Protein AF-A0A7C7UHW0-F1 (afdb_monomer_lite)

Radius of gyration: 36.03 Å; chains: 1; bounding box: 69×29×114 Å

pLDDT: mean 85.49, std 19.52, range [37.53, 98.81]

Foldseek 3Di:
DDDPDDPQDWDFDADPVRHGPDTDHGDDDPVRVVVVVVVVVVVVVVVVVVVVVVVVLVCLVVQDVDLVSLVVVLVVVLVVLVVVLVVLVVVLVVLVVVLVVLVVVQVVCVVVVHHDDPVSVVSNVVSVVSNVVSVVVNVVSVVVNVVSVVVSVVSSVSNCVVVVPDDDPPDDD

Secondary structure (DSSP, 8-state):
--------S-EEEE-TTS-EEEEEPPPPPHHHHHHHHHHHHHHHHHHHHHHHHHHHHHHHHHH-SSHHHHHHHHHHHHHHHHHHHHHHHHHHHHHHHHHHHHHHHHHHHHHTTPPPPHHHHHHHHHHHHHHHHHHHHHHHHHHHHHHHHHHHHHHHHHHHHHTT-PPPP----

Sequence (173 aa):
MVPPEYSQQRIEIINERGIVIEVIEAAKTKEQLAEEAWQKERQKELERRKKEQQRRDMILLNTFTNERDINLARKQRIEAIVGLIEITNSNTRALRANLDTVQKQAADYERAGETPPAEVLDEIATIKRQIADNEEFVAKKEKDIDAIEKRFAADLKRFRELKGIKAPPANSK

Structure (mmCIF, N/CA/C/O backbone):
data_AF-A0A7C7UHW0-F1
#
_entry.id   AF-A0A7C7UHW0-F1
#
loop_
_atom_site.group_PDB
_atom_site.id
_atom_site.type_symbol
_atom_site.label_atom_id
_atom_site.label_alt_id
_atom_site.label_comp_id
_atom_site.label_asym_id
_atom_site.label_entity_id
_atom_site.label_seq_id
_atom_site.pdbx_PDB_ins_code
_atom_site.Cartn_x
_atom_site.Cartn_y
_atom_site.Cartn_z
_atom_site.occupancy
_atom_site.B_iso_or_equiv
_atom_site.auth_seq_id
_atom_site.auth_comp_id
_atom_site.auth_asym_id
_atom_site.auth_atom_id
_atom_site.pdbx_PDB_model_num
ATOM 1 N N . MET A 1 1 ? 12.695 -16.366 75.853 1.00 44.53 1 MET A N 1
ATOM 2 C CA . MET A 1 1 ? 13.064 -16.380 74.423 1.00 44.53 1 MET A CA 1
ATOM 3 C C . MET A 1 1 ? 12.302 -17.533 73.794 1.00 44.53 1 MET A C 1
ATOM 5 O O . MET A 1 1 ? 12.601 -18.675 74.110 1.00 44.53 1 MET A O 1
ATOM 9 N N . VAL A 1 2 ? 11.230 -17.227 73.062 1.00 38.94 2 VAL A N 1
ATOM 10 C CA . VAL A 1 2 ? 10.314 -18.213 72.461 1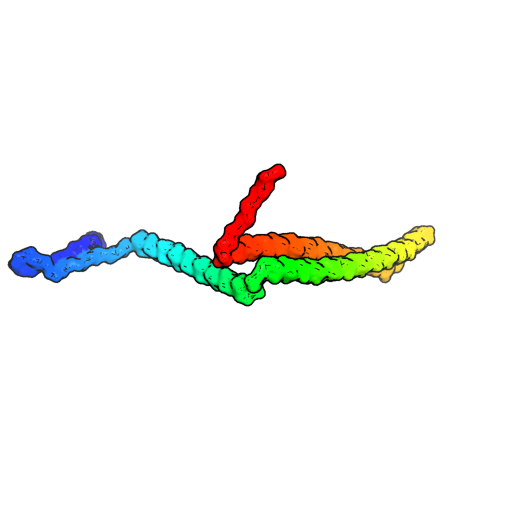.00 38.94 2 VAL A CA 1
ATOM 11 C C . VAL A 1 2 ? 10.484 -18.125 70.931 1.00 38.94 2 VAL A C 1
ATOM 13 O O . VAL A 1 2 ? 10.605 -16.998 70.445 1.00 38.94 2 VAL A O 1
ATOM 16 N N . PRO A 1 3 ? 10.595 -19.245 70.187 1.00 39.31 3 PRO A N 1
ATOM 17 C CA . PRO A 1 3 ? 11.027 -19.248 68.781 1.00 39.31 3 PRO A CA 1
ATOM 18 C C . PRO A 1 3 ? 10.059 -18.537 67.808 1.00 39.31 3 PRO A C 1
ATOM 20 O O . PRO A 1 3 ? 8.849 -18.608 68.015 1.00 39.31 3 PRO A O 1
ATOM 23 N N . PRO A 1 4 ? 10.560 -17.887 66.736 1.00 46.69 4 PRO A N 1
ATOM 24 C CA . PRO A 1 4 ? 9.773 -17.033 65.845 1.00 46.69 4 PRO A CA 1
ATOM 25 C C . PRO A 1 4 ? 9.276 -17.777 64.595 1.00 46.69 4 PRO A C 1
ATOM 27 O O . PRO A 1 4 ? 9.566 -17.378 63.471 1.00 46.69 4 PRO A O 1
ATOM 30 N N . GLU A 1 5 ? 8.503 -18.843 64.771 1.00 45.59 5 GLU A N 1
ATOM 31 C CA . GLU A 1 5 ? 7.714 -19.421 63.678 1.00 45.59 5 GLU A CA 1
ATOM 32 C C . GLU A 1 5 ? 6.273 -19.602 64.166 1.00 45.59 5 GLU A C 1
ATOM 34 O O . GLU A 1 5 ? 6.067 -19.959 65.320 1.00 45.59 5 GLU A O 1
ATOM 39 N N . TYR A 1 6 ? 5.290 -19.330 63.299 1.00 45.62 6 TYR A N 1
ATOM 40 C CA . TYR A 1 6 ? 3.827 -19.415 63.518 1.00 45.62 6 TYR A CA 1
ATOM 41 C C . TYR A 1 6 ? 3.048 -18.152 63.949 1.00 45.62 6 TYR A C 1
ATOM 43 O O . TYR A 1 6 ? 1.986 -18.261 64.555 1.00 45.62 6 TYR A O 1
ATOM 51 N N . SER A 1 7 ? 3.446 -16.945 63.527 1.00 42.34 7 SER A N 1
ATOM 52 C CA . SER A 1 7 ? 2.597 -15.737 63.671 1.00 42.34 7 SER A CA 1
ATOM 53 C C . SER A 1 7 ? 1.620 -15.515 62.493 1.00 42.34 7 SER A C 1
ATOM 55 O O . SER A 1 7 ? 1.558 -14.424 61.926 1.00 42.34 7 SER A O 1
ATOM 57 N N . GLN A 1 8 ? 0.853 -16.539 62.104 1.00 49.00 8 GLN A N 1
ATOM 58 C CA . GLN A 1 8 ? -0.265 -16.416 61.142 1.00 49.00 8 GLN A CA 1
ATOM 59 C C . GLN A 1 8 ? -1.565 -17.044 61.668 1.00 49.00 8 GLN A C 1
ATOM 61 O O . GLN A 1 8 ? -2.375 -17.564 60.906 1.00 49.00 8 GLN A O 1
ATOM 66 N N . GLN A 1 9 ? -1.778 -17.026 62.982 1.00 46.81 9 GLN A N 1
ATOM 67 C CA . GLN A 1 9 ? -3.032 -17.493 63.568 1.00 46.81 9 GLN A CA 1
ATOM 68 C C . GLN A 1 9 ? -3.896 -16.289 63.940 1.00 46.81 9 GLN A C 1
ATOM 70 O O . GLN A 1 9 ? -3.403 -15.316 64.507 1.00 46.81 9 GLN A O 1
ATOM 75 N N . ARG A 1 10 ? -5.177 -16.362 63.562 1.00 46.22 10 ARG A N 1
ATOM 76 C CA . ARG A 1 10 ? -6.264 -15.461 63.968 1.00 46.22 10 ARG A CA 1
ATOM 77 C C . ARG A 1 10 ? -6.091 -15.091 65.446 1.00 46.22 10 ARG A C 1
ATOM 79 O O . ARG A 1 10 ? -6.136 -15.978 66.293 1.00 46.22 10 ARG A O 1
ATOM 86 N N . ILE A 1 11 ? -5.884 -13.811 65.754 1.00 51.03 11 ILE A N 1
ATOM 87 C CA . ILE A 1 11 ? -5.838 -13.343 67.145 1.00 51.03 11 ILE A CA 1
ATOM 88 C C . ILE A 1 11 ? -7.260 -12.933 67.521 1.00 51.03 11 ILE A C 1
ATOM 90 O O . ILE A 1 11 ? -7.808 -11.983 66.960 1.00 51.03 11 ILE A O 1
ATOM 94 N N . GLU A 1 12 ? -7.862 -13.681 68.441 1.00 51.38 12 GLU A N 1
ATOM 95 C CA . GLU A 1 12 ? -9.129 -13.331 69.082 1.00 51.38 12 GLU A CA 1
ATOM 96 C C . GLU A 1 12 ? -8.814 -12.684 70.428 1.00 51.38 12 GLU A C 1
ATOM 98 O O . GLU A 1 12 ? -8.294 -13.337 71.333 1.00 51.38 12 GLU A O 1
ATOM 103 N N . ILE A 1 13 ? -9.100 -11.390 70.564 1.00 54.50 13 ILE A N 1
ATOM 104 C CA . ILE A 1 13 ? -8.959 -10.686 71.841 1.00 54.50 13 ILE A CA 1
ATOM 105 C C . ILE A 1 13 ? -10.238 -10.940 72.640 1.00 54.50 13 ILE A C 1
ATOM 107 O O . ILE A 1 13 ? -11.323 -10.565 72.199 1.00 54.50 13 ILE A O 1
ATOM 111 N N . ILE A 1 14 ? -10.123 -11.592 73.799 1.00 52.25 14 ILE A N 1
ATOM 112 C CA . ILE A 1 14 ? -11.252 -11.984 74.656 1.00 52.25 14 ILE A CA 1
ATOM 113 C C . ILE A 1 14 ? -11.218 -11.153 75.949 1.00 52.25 14 ILE A C 1
ATOM 115 O O . ILE A 1 14 ? -10.160 -11.028 76.564 1.00 52.25 14 ILE A O 1
ATOM 119 N N . ASN A 1 15 ? -12.349 -10.573 76.376 1.00 53.38 15 ASN A N 1
ATOM 120 C CA . ASN A 1 15 ? -12.432 -9.864 77.665 1.00 53.38 15 ASN A CA 1
ATOM 121 C C . ASN A 1 15 ? -12.489 -10.831 78.865 1.00 53.38 15 ASN A C 1
ATOM 123 O O . ASN A 1 15 ? -12.702 -12.030 78.706 1.00 53.38 15 ASN A O 1
ATOM 127 N N . GLU A 1 16 ? -12.398 -10.301 80.088 1.00 58.12 16 GLU A N 1
ATOM 128 C CA . GLU A 1 16 ? -12.450 -11.072 81.349 1.00 58.12 16 GLU A CA 1
ATOM 129 C C . GLU A 1 16 ? -13.715 -11.942 81.530 1.00 58.12 16 GLU A C 1
ATOM 131 O O . GLU A 1 16 ? -13.769 -12.779 82.426 1.00 58.12 16 G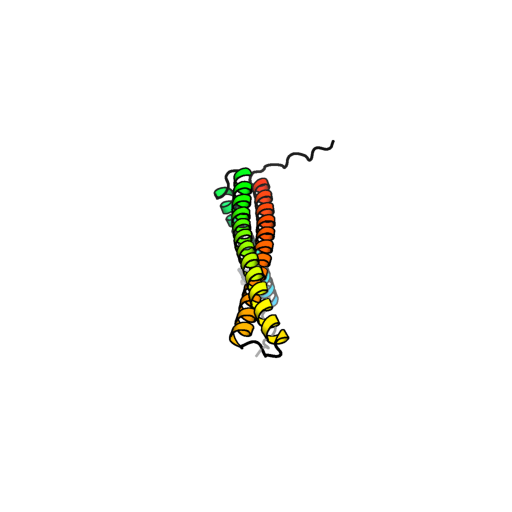LU A O 1
ATOM 136 N N . ARG A 1 17 ? -14.742 -11.766 80.685 1.00 56.00 17 ARG A N 1
ATOM 137 C CA . ARG A 1 17 ? -16.000 -12.531 80.688 1.00 56.00 17 ARG A CA 1
ATOM 138 C C . ARG A 1 17 ? -16.099 -13.551 79.549 1.00 56.00 17 ARG A C 1
ATOM 140 O O . ARG A 1 17 ? -17.169 -14.118 79.348 1.00 56.00 17 ARG A O 1
ATOM 147 N N . GLY A 1 18 ? -15.027 -13.780 78.792 1.00 53.53 18 GLY A N 1
ATOM 148 C CA . GLY A 1 18 ? -15.026 -14.752 77.697 1.00 53.53 18 GLY A CA 1
ATOM 149 C C . GLY A 1 18 ? -15.645 -14.242 76.389 1.00 53.53 18 GLY A C 1
ATOM 150 O O . GLY A 1 18 ? -15.920 -15.046 75.503 1.00 53.53 18 GLY A O 1
ATOM 151 N N . ILE A 1 19 ? -15.883 -12.931 76.245 1.00 53.19 19 ILE A N 1
ATOM 152 C CA . ILE A 1 19 ? -16.485 -12.342 75.036 1.00 53.19 19 ILE A CA 1
ATOM 153 C C . ILE A 1 19 ? -15.378 -11.862 74.090 1.00 53.19 19 ILE A C 1
ATOM 155 O O . ILE A 1 19 ? -14.538 -11.055 74.493 1.00 53.19 19 ILE A O 1
ATOM 159 N N . VAL A 1 20 ? -15.398 -12.333 72.838 1.00 59.47 20 VAL A N 1
ATOM 160 C CA . VAL A 1 20 ? -14.497 -11.882 71.761 1.00 59.47 20 VAL A CA 1
ATOM 161 C C . VAL A 1 20 ? -14.824 -10.430 71.412 1.00 59.47 20 VAL A C 1
ATOM 163 O O . VAL A 1 20 ? -15.939 -10.129 70.988 1.00 59.47 20 VAL A O 1
ATOM 166 N N . ILE A 1 21 ? -13.865 -9.532 71.616 1.00 48.78 21 ILE A N 1
ATOM 167 C CA . ILE A 1 21 ? -14.022 -8.085 71.419 1.00 48.78 21 ILE A CA 1
ATOM 168 C C . ILE A 1 21 ? -13.466 -7.644 70.059 1.00 48.78 21 ILE A C 1
ATOM 170 O O . ILE A 1 21 ? -13.955 -6.677 69.484 1.00 48.78 21 ILE A O 1
ATOM 174 N N . GLU A 1 22 ? -12.464 -8.355 69.534 1.00 45.06 22 GLU A N 1
ATOM 175 C CA . GLU A 1 22 ? -11.799 -8.012 68.277 1.00 45.06 22 GLU A CA 1
ATOM 176 C C . GLU A 1 22 ? -11.202 -9.266 67.622 1.00 45.06 22 GLU A C 1
ATOM 178 O O . GLU A 1 22 ? -10.577 -10.096 68.288 1.00 45.06 22 GLU A O 1
ATOM 183 N N . VAL A 1 23 ? -11.423 -9.414 66.313 1.00 51.16 23 VAL A N 1
ATOM 184 C CA . VAL A 1 23 ? -10.869 -10.493 65.486 1.00 51.16 23 VAL A CA 1
ATOM 185 C C . VAL A 1 23 ? -9.945 -9.849 64.463 1.00 51.16 23 VAL A C 1
ATOM 187 O O . VAL A 1 23 ? -10.416 -9.163 63.558 1.00 51.16 23 VAL A O 1
ATOM 190 N N . ILE A 1 24 ? -8.641 -10.082 64.590 1.00 50.28 24 ILE A N 1
ATOM 191 C CA . ILE A 1 24 ? -7.659 -9.619 63.604 1.00 50.28 24 ILE A CA 1
ATOM 192 C C . ILE A 1 24 ? -7.449 -10.758 62.599 1.00 50.28 24 ILE A C 1
ATOM 194 O O . ILE A 1 24 ? -6.877 -11.800 62.934 1.00 50.28 24 ILE A O 1
ATOM 198 N N . GLU A 1 25 ? -7.970 -10.592 61.379 1.00 53.25 25 GLU A N 1
ATOM 199 C CA . GLU A 1 25 ? -7.777 -11.554 60.287 1.00 53.25 25 GLU A CA 1
ATOM 200 C C . GLU A 1 25 ? -6.290 -11.660 59.907 1.00 53.25 25 GLU A C 1
ATOM 202 O O . GLU A 1 25 ? -5.553 -10.671 59.912 1.00 53.25 25 GLU A O 1
ATOM 207 N N . ALA A 1 26 ? -5.831 -12.872 59.583 1.00 59.41 26 ALA A N 1
ATOM 208 C CA . ALA A 1 26 ? -4.446 -13.109 59.186 1.00 59.41 26 ALA A CA 1
ATOM 209 C C . ALA A 1 26 ? -4.101 -12.340 57.895 1.00 59.41 26 ALA A C 1
ATOM 211 O O . ALA A 1 26 ? -4.881 -12.315 56.943 1.00 59.41 26 ALA A O 1
ATOM 212 N N . ALA A 1 27 ? -2.907 -11.739 57.842 1.00 58.03 27 ALA A N 1
ATOM 213 C CA . ALA A 1 27 ? -2.414 -11.080 56.636 1.00 58.03 27 ALA A CA 1
ATOM 214 C C . ALA A 1 27 ? -2.357 -12.074 55.458 1.00 58.03 27 ALA A C 1
ATOM 216 O O . ALA A 1 27 ? -1.828 -13.179 55.608 1.00 58.03 27 ALA A O 1
ATOM 217 N N . LYS A 1 28 ? -2.883 -11.669 54.290 1.00 58.69 28 LYS A N 1
ATOM 218 C CA . LYS A 1 28 ? -2.902 -12.477 53.055 1.00 58.69 28 LYS A CA 1
ATOM 219 C C . LYS A 1 28 ? -1.517 -13.062 52.749 1.00 58.69 28 LYS A C 1
ATOM 221 O O . LYS A 1 28 ? -0.508 -12.361 52.865 1.00 58.69 28 LYS A O 1
ATOM 226 N N . THR A 1 29 ? -1.461 -14.328 52.329 1.00 69.06 29 THR A N 1
ATOM 227 C CA . THR A 1 29 ? -0.190 -14.967 51.948 1.00 69.06 29 THR A CA 1
ATOM 228 C C . THR A 1 29 ? 0.368 -14.359 50.657 1.00 69.06 29 THR A C 1
ATOM 230 O O . THR A 1 29 ? -0.361 -13.749 49.869 1.00 69.06 29 THR A O 1
ATOM 233 N N . LYS A 1 30 ? 1.676 -14.522 50.409 1.00 69.69 30 LYS A N 1
ATOM 234 C CA . LYS A 1 30 ? 2.310 -14.026 49.175 1.00 69.69 30 LYS A CA 1
ATOM 235 C C . LYS A 1 30 ? 1.662 -14.628 47.921 1.00 69.69 30 LYS A C 1
ATOM 237 O O . LYS A 1 30 ? 1.492 -13.901 46.945 1.00 69.69 30 LYS A O 1
ATOM 242 N N . GLU A 1 31 ? 1.247 -15.898 47.954 1.00 70.31 31 GLU A N 1
ATOM 243 C CA . GLU A 1 31 ? 0.508 -16.515 46.845 1.00 70.31 31 GLU A CA 1
ATOM 244 C C . GLU A 1 31 ? -0.886 -15.898 46.651 1.00 70.31 31 GLU A C 1
ATOM 246 O O . GLU A 1 31 ? -1.281 -15.634 45.518 1.00 70.31 31 GLU A O 1
ATOM 251 N N . GLN A 1 32 ? -1.618 -15.604 47.731 1.00 72.75 32 GLN A N 1
ATOM 252 C CA . GLN A 1 32 ? -2.946 -14.978 47.647 1.00 72.75 32 GLN A CA 1
ATOM 253 C C . GLN A 1 32 ? -2.881 -13.550 47.085 1.00 72.75 32 GLN A C 1
ATOM 255 O O . GLN A 1 32 ? -3.733 -13.159 46.289 1.00 72.75 32 GLN A O 1
ATOM 260 N N . LEU A 1 33 ? -1.849 -12.783 47.452 1.00 74.06 33 LEU A N 1
ATOM 261 C CA . LEU A 1 33 ? -1.597 -11.453 46.887 1.00 74.06 33 LEU A CA 1
ATOM 262 C C . LEU A 1 33 ? -1.206 -11.518 45.402 1.00 74.06 33 LEU A C 1
ATOM 264 O O . LEU A 1 33 ? -1.610 -10.651 44.626 1.00 74.06 33 LEU A O 1
ATOM 268 N N . ALA A 1 34 ? -0.442 -12.538 44.994 1.00 77.56 34 ALA A N 1
ATOM 269 C CA . ALA A 1 34 ? -0.056 -12.742 43.599 1.00 77.56 34 ALA A CA 1
ATOM 270 C C . ALA A 1 34 ? -1.253 -13.133 42.713 1.00 77.56 34 ALA A C 1
ATOM 272 O O . ALA A 1 34 ? -1.404 -12.590 41.617 1.00 77.56 34 ALA A O 1
ATOM 273 N N . GLU A 1 35 ? -2.134 -14.012 43.199 1.00 78.81 35 GLU A N 1
ATOM 274 C CA . GLU A 1 35 ? -3.362 -14.402 42.495 1.00 78.81 35 GLU A CA 1
ATOM 275 C C . GLU A 1 35 ? -4.321 -13.209 42.343 1.00 78.81 35 GLU A C 1
ATOM 277 O O . GLU A 1 35 ? -4.806 -12.928 41.249 1.00 78.81 35 GLU A O 1
ATOM 282 N N . GLU A 1 36 ? -4.535 -12.426 43.404 1.00 80.94 36 GLU A N 1
ATOM 283 C CA . GLU A 1 36 ? -5.373 -11.223 43.345 1.00 80.94 36 GLU A CA 1
ATOM 284 C C . GLU A 1 36 ? -4.816 -10.172 42.370 1.00 80.94 36 GLU A C 1
ATOM 286 O O . GLU A 1 36 ? -5.574 -9.563 41.609 1.00 80.94 36 GLU A O 1
ATOM 291 N N . ALA A 1 37 ? -3.491 -9.989 42.332 1.00 84.44 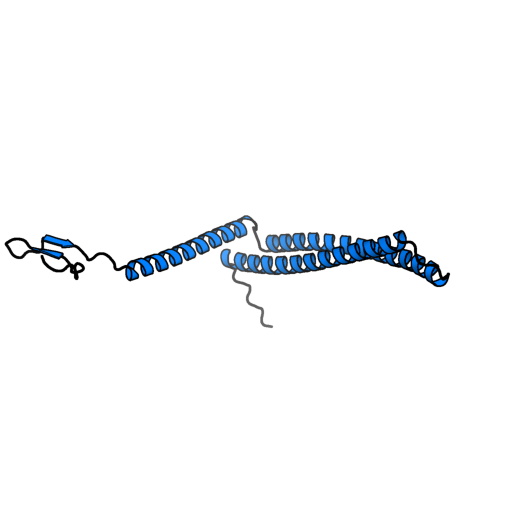37 ALA A N 1
ATOM 292 C CA . ALA A 1 37 ? -2.841 -9.110 41.363 1.00 84.44 37 ALA A CA 1
ATOM 293 C C . ALA A 1 37 ? -3.052 -9.592 39.917 1.00 84.44 37 ALA A C 1
ATOM 295 O O . ALA A 1 37 ? -3.352 -8.780 39.038 1.00 84.44 37 ALA A O 1
ATOM 296 N N . TRP A 1 38 ? -2.960 -10.902 39.670 1.00 84.38 38 TRP A N 1
ATOM 297 C CA . TRP A 1 38 ? -3.199 -11.490 38.350 1.00 84.38 38 TRP A CA 1
ATOM 298 C C . TRP A 1 38 ? -4.652 -11.326 37.889 1.00 84.38 38 TRP A C 1
ATOM 300 O O . TRP A 1 38 ? -4.902 -10.899 36.757 1.00 84.38 38 TRP A O 1
ATOM 310 N N . GLN A 1 39 ? -5.617 -11.595 38.773 1.00 86.88 39 GLN A N 1
ATOM 311 C CA . GLN A 1 39 ? -7.043 -11.408 38.486 1.00 86.88 39 GLN A CA 1
ATOM 312 C C . GLN A 1 39 ? -7.366 -9.935 38.207 1.00 86.88 39 GLN A C 1
ATOM 314 O O . GLN A 1 39 ? -8.076 -9.615 37.250 1.00 86.88 39 GLN A O 1
ATOM 319 N N . LYS A 1 40 ? -6.792 -9.018 38.995 1.00 89.56 40 LYS A N 1
ATOM 320 C CA . LYS A 1 40 ? -6.959 -7.573 38.806 1.00 89.56 40 LYS A CA 1
ATOM 321 C C . LYS A 1 40 ? -6.388 -7.099 37.470 1.00 89.56 40 LYS A C 1
ATOM 323 O O . LYS A 1 40 ? -7.030 -6.293 36.796 1.00 89.56 40 LYS A O 1
ATOM 328 N N . GLU A 1 41 ? -5.230 -7.612 37.056 1.00 90.12 41 GLU A N 1
ATOM 329 C CA . GLU A 1 41 ? -4.640 -7.273 35.756 1.00 90.12 41 GLU A CA 1
ATOM 330 C C . GLU A 1 41 ? -5.488 -7.813 34.595 1.00 90.12 41 GLU A C 1
ATOM 332 O O . GLU A 1 41 ? -5.767 -7.083 33.642 1.00 90.12 41 GLU A O 1
ATOM 337 N N . ARG A 1 42 ? -6.003 -9.047 34.700 1.00 91.56 42 ARG A N 1
ATOM 338 C CA . ARG A 1 42 ? -6.953 -9.583 33.711 1.00 91.56 42 ARG A CA 1
ATOM 339 C C . ARG A 1 42 ? -8.215 -8.737 33.602 1.00 91.56 42 ARG A C 1
ATOM 341 O O . ARG A 1 42 ? -8.643 -8.430 32.489 1.00 91.56 42 ARG A O 1
ATOM 348 N N . GLN A 1 43 ? -8.801 -8.345 34.729 1.00 91.62 43 GLN A N 1
ATOM 349 C CA . GLN A 1 43 ? -10.008 -7.523 34.735 1.00 91.62 43 GLN A CA 1
ATOM 350 C C . GLN A 1 43 ? -9.749 -6.150 34.106 1.00 91.62 43 GLN A C 1
ATOM 352 O O . GLN A 1 43 ? -10.532 -5.685 33.277 1.00 91.62 43 GLN A O 1
ATOM 357 N N . LYS A 1 44 ? -8.612 -5.529 34.429 1.00 93.31 44 LYS A N 1
ATOM 358 C CA . LYS A 1 44 ? -8.188 -4.253 33.846 1.00 93.31 44 LYS A CA 1
ATOM 359 C C . LYS A 1 44 ? -7.993 -4.350 32.331 1.00 93.31 44 LYS A C 1
ATOM 361 O O . LYS A 1 44 ? -8.419 -3.453 31.601 1.00 93.31 44 LYS A O 1
ATOM 366 N N . GLU A 1 45 ? -7.405 -5.440 31.843 1.00 92.19 45 GLU A N 1
ATOM 367 C CA . GLU A 1 45 ? -7.245 -5.689 30.408 1.00 92.19 45 GLU A CA 1
ATOM 368 C C . GLU A 1 45 ? -8.596 -5.875 29.701 1.00 92.19 45 GLU A C 1
ATOM 370 O O . GLU A 1 45 ? -8.818 -5.315 28.624 1.00 92.19 45 GLU A O 1
ATOM 375 N N . LEU A 1 46 ? -9.530 -6.609 30.314 1.00 92.44 46 LEU A N 1
ATOM 376 C CA . LEU A 1 46 ? -10.889 -6.777 29.791 1.00 92.44 46 LEU A CA 1
ATOM 377 C C . LEU A 1 46 ? -11.630 -5.438 29.704 1.00 92.44 46 LEU A C 1
ATOM 379 O O . LEU A 1 46 ? -12.236 -5.126 28.675 1.00 92.44 46 LEU A O 1
ATOM 383 N N . GLU A 1 47 ? -11.546 -4.616 30.749 1.00 93.31 47 GLU A N 1
ATOM 384 C CA . GLU A 1 47 ? -12.140 -3.279 30.759 1.00 93.31 47 GLU A CA 1
ATOM 385 C C . GLU A 1 47 ? -11.524 -2.362 29.704 1.00 93.31 47 GLU A C 1
ATOM 387 O O . GLU A 1 47 ? -12.254 -1.636 29.021 1.00 93.31 47 GLU A O 1
ATOM 392 N N . ARG A 1 48 ? -10.197 -2.412 29.530 1.00 94.19 48 ARG A N 1
ATOM 393 C CA . ARG A 1 48 ? -9.497 -1.657 28.485 1.00 94.19 48 ARG A CA 1
ATOM 394 C C . ARG A 1 48 ? -10.016 -2.041 27.103 1.00 94.19 48 ARG A C 1
ATOM 396 O O . ARG A 1 48 ? -10.443 -1.164 26.354 1.00 94.19 48 ARG A O 1
ATOM 403 N N . ARG A 1 49 ? -10.074 -3.340 26.794 1.00 92.81 49 ARG A N 1
ATOM 404 C CA . ARG A 1 49 ? -10.591 -3.847 25.510 1.00 92.81 49 ARG A CA 1
ATOM 405 C C . ARG A 1 49 ? -12.039 -3.435 25.265 1.00 92.81 49 ARG A C 1
ATOM 407 O O . ARG A 1 49 ? -12.374 -3.020 24.158 1.00 92.81 49 ARG A O 1
ATOM 414 N N . LYS A 1 50 ? -12.890 -3.487 26.295 1.00 92.75 50 LYS A N 1
ATOM 415 C CA . LYS A 1 50 ? -14.291 -3.056 26.196 1.00 92.75 50 LYS A CA 1
ATOM 416 C C . LYS A 1 50 ? -14.402 -1.563 25.881 1.00 92.75 50 LYS A C 1
ATOM 418 O O . LYS A 1 50 ? -15.153 -1.191 24.982 1.00 92.75 50 LYS A O 1
ATOM 423 N N . LYS A 1 51 ? -13.636 -0.714 26.573 1.00 93.56 51 LYS A N 1
ATOM 424 C CA . LYS A 1 51 ? -13.599 0.738 26.317 1.00 93.56 51 LYS A CA 1
ATOM 425 C C . LYS A 1 51 ? -13.089 1.050 24.911 1.00 93.56 51 LYS A C 1
ATOM 427 O O . LYS A 1 51 ? -13.658 1.893 24.222 1.00 93.56 51 LYS A O 1
ATOM 432 N N . GLU A 1 52 ? -12.050 0.353 24.460 1.00 93.50 52 GLU A N 1
ATOM 433 C CA . GLU A 1 52 ? -11.533 0.494 23.097 1.00 93.50 52 GLU A CA 1
ATOM 434 C C . GLU A 1 52 ? -12.569 0.095 22.045 1.00 93.50 52 GLU A C 1
ATOM 436 O O . GLU A 1 52 ? -12.754 0.821 21.068 1.00 93.50 52 GLU A O 1
ATOM 441 N N . GLN A 1 53 ? -13.277 -1.016 22.255 1.00 91.81 53 GLN A N 1
ATOM 442 C CA . GLN A 1 53 ? -14.342 -1.457 21.360 1.00 91.81 53 GLN A CA 1
ATOM 443 C C . GLN A 1 53 ? -15.482 -0.436 21.304 1.00 91.81 53 GLN A C 1
ATOM 445 O O . GLN A 1 53 ? -15.858 -0.018 20.215 1.00 91.81 53 GLN A O 1
ATOM 450 N N . GLN A 1 54 ? -15.962 0.042 22.454 1.00 93.38 54 GLN A N 1
ATOM 451 C CA . GLN A 1 54 ? -16.999 1.078 22.521 1.00 93.38 54 GLN A CA 1
ATOM 452 C C . GLN A 1 54 ? -16.580 2.359 21.793 1.00 93.38 54 GLN A C 1
ATOM 454 O O . GLN A 1 54 ? -17.373 2.949 21.061 1.00 93.38 54 GLN A O 1
ATOM 459 N N . ARG A 1 55 ? -15.316 2.775 21.942 1.00 95.62 55 ARG A N 1
ATOM 460 C CA . ARG A 1 55 ? -14.777 3.930 21.219 1.00 95.62 55 ARG A CA 1
ATOM 461 C C . ARG A 1 55 ? -14.770 3.694 19.708 1.00 95.62 55 ARG A C 1
ATOM 463 O O . ARG A 1 55 ? -15.156 4.591 18.963 1.00 95.62 55 ARG A O 1
ATOM 470 N N . ARG A 1 56 ? -14.337 2.515 19.248 1.00 94.56 56 ARG A N 1
ATOM 471 C CA . ARG A 1 56 ? -14.339 2.154 17.818 1.00 94.56 56 ARG A CA 1
ATOM 472 C C . ARG A 1 56 ? -15.757 2.123 17.253 1.00 94.56 56 ARG A C 1
ATOM 474 O O . ARG A 1 56 ? -15.981 2.685 16.188 1.00 94.56 56 ARG A O 1
ATOM 481 N N . ASP A 1 57 ? -16.700 1.546 17.988 1.00 95.75 57 ASP A N 1
ATOM 482 C CA . ASP A 1 57 ? -18.114 1.483 17.612 1.00 95.75 57 ASP A CA 1
ATOM 483 C C . ASP A 1 57 ? -18.724 2.885 17.484 1.00 95.75 57 ASP A C 1
ATOM 485 O O . ASP A 1 57 ? -19.391 3.189 16.496 1.00 95.75 57 ASP A O 1
ATOM 489 N N . MET A 1 58 ? -18.441 3.771 18.443 1.00 94.94 58 MET A N 1
ATOM 490 C CA . MET A 1 58 ? -18.887 5.163 18.394 1.00 94.94 58 MET A CA 1
ATOM 491 C C . MET A 1 58 ? -18.307 5.896 17.179 1.00 94.94 58 MET A C 1
ATOM 493 O O . MET A 1 58 ? -19.037 6.586 16.474 1.00 94.94 58 MET A O 1
ATOM 497 N N . ILE A 1 59 ? -17.011 5.725 16.896 1.00 96.12 59 ILE A N 1
ATOM 498 C CA . ILE A 1 59 ? -16.383 6.309 15.701 1.00 96.12 59 ILE A CA 1
ATOM 499 C C . ILE A 1 59 ? -17.053 5.774 14.435 1.00 96.12 59 ILE A C 1
ATOM 501 O O . ILE A 1 59 ? -17.364 6.560 13.545 1.00 96.12 59 ILE A O 1
ATOM 505 N N . LEU A 1 60 ? -17.305 4.466 14.354 1.00 95.94 60 LEU A N 1
ATOM 506 C CA . LEU A 1 60 ? -17.932 3.836 13.195 1.00 95.94 60 LEU A CA 1
ATOM 507 C C . LEU A 1 60 ? -19.331 4.413 12.926 1.00 95.94 60 LEU A C 1
ATOM 509 O O . LEU A 1 60 ? -19.618 4.818 11.802 1.00 95.94 60 LEU A O 1
ATOM 513 N N . LEU A 1 61 ? -20.171 4.503 13.961 1.00 94.75 61 LEU A N 1
ATOM 514 C CA . LEU A 1 61 ? -21.530 5.047 13.865 1.00 94.75 61 LEU A CA 1
ATOM 515 C C . LEU A 1 61 ? -21.565 6.557 13.597 1.00 94.75 61 LEU A C 1
ATOM 517 O O . LEU A 1 61 ? -22.507 7.031 12.971 1.00 94.75 61 LEU A O 1
ATOM 521 N N . ASN A 1 62 ? -20.560 7.303 14.065 1.00 94.81 62 ASN A N 1
ATOM 522 C CA . ASN A 1 62 ? -20.455 8.743 13.820 1.00 94.81 62 ASN A CA 1
ATOM 523 C C . ASN A 1 62 ? -19.868 9.062 12.439 1.00 94.81 62 ASN A C 1
ATOM 525 O O . ASN A 1 62 ? -20.147 10.120 11.888 1.00 94.81 62 ASN A O 1
ATOM 529 N N . THR A 1 63 ? -19.036 8.173 11.890 1.00 95.69 63 THR A N 1
ATOM 530 C CA . THR A 1 63 ? -18.417 8.362 10.569 1.00 95.69 63 THR A CA 1
ATOM 531 C C . THR A 1 63 ? -19.395 8.034 9.445 1.00 95.69 63 THR A C 1
ATOM 533 O O . THR A 1 63 ? -19.349 8.669 8.395 1.00 95.69 63 THR A O 1
ATOM 536 N N . PHE A 1 64 ? -20.270 7.046 9.647 1.00 95.94 64 PHE A N 1
ATOM 537 C CA . PHE A 1 64 ? -21.156 6.546 8.600 1.00 95.94 64 PHE A CA 1
ATOM 538 C C . PHE A 1 64 ? -22.614 6.578 9.039 1.00 95.94 64 PHE A C 1
ATOM 540 O O . PHE A 1 64 ? -22.979 6.031 10.079 1.00 95.94 64 PHE A O 1
ATOM 547 N N . THR A 1 65 ? -23.471 7.166 8.208 1.00 93.19 65 THR A N 1
ATOM 548 C CA . THR A 1 65 ? -24.902 7.275 8.510 1.00 93.19 65 THR A CA 1
ATOM 549 C C . THR A 1 65 ? -25.639 6.005 8.097 1.00 93.19 65 THR A C 1
ATOM 551 O O . THR A 1 65 ? -26.574 5.569 8.773 1.00 93.19 65 THR A O 1
ATOM 554 N N . ASN A 1 66 ? -25.213 5.389 6.992 1.00 94.44 66 ASN A N 1
ATOM 555 C CA . ASN A 1 66 ? -25.830 4.200 6.414 1.00 94.44 66 ASN A CA 1
ATOM 556 C C . ASN A 1 66 ? -24.788 3.280 5.736 1.00 94.44 66 ASN A C 1
ATOM 558 O O . ASN A 1 66 ? -23.625 3.638 5.561 1.00 94.44 66 ASN A O 1
ATOM 562 N N . GLU A 1 67 ? -25.214 2.084 5.317 1.00 95.12 67 GLU A N 1
ATOM 563 C CA . GLU A 1 67 ? -24.328 1.110 4.660 1.00 95.12 67 GLU A CA 1
ATOM 564 C C . GLU A 1 67 ? -23.760 1.592 3.316 1.00 95.12 67 GLU A C 1
ATOM 566 O O . GLU A 1 67 ? -22.666 1.178 2.922 1.00 95.12 67 GLU A O 1
ATOM 571 N N . ARG A 1 68 ? -24.487 2.445 2.584 1.00 95.56 68 ARG A N 1
ATOM 572 C CA . ARG A 1 68 ? -24.009 2.995 1.309 1.00 95.56 68 ARG A CA 1
ATOM 573 C C . ARG A 1 68 ? -22.806 3.899 1.540 1.00 95.56 68 ARG A C 1
ATOM 575 O O . ARG A 1 68 ? -21.861 3.798 0.767 1.00 95.56 68 ARG A O 1
ATOM 582 N N . ASP A 1 69 ? -22.787 4.677 2.621 1.00 96.56 69 ASP A N 1
ATOM 583 C CA . ASP A 1 69 ? -21.650 5.542 2.964 1.00 96.56 69 ASP A CA 1
ATOM 584 C C . ASP A 1 69 ? -20.373 4.716 3.204 1.00 96.56 69 ASP A C 1
ATOM 586 O O . ASP A 1 69 ? -19.308 5.053 2.689 1.00 96.56 69 ASP A O 1
ATOM 590 N N . ILE A 1 70 ? -20.485 3.588 3.920 1.00 96.81 70 ILE A N 1
ATOM 591 C CA . ILE A 1 70 ? -19.364 2.661 4.166 1.00 96.81 70 ILE A CA 1
ATOM 592 C C . ILE A 1 70 ? -18.827 2.110 2.841 1.00 96.81 70 ILE A C 1
ATOM 594 O O . ILE A 1 70 ? -17.619 2.113 2.596 1.00 96.81 70 ILE A O 1
ATOM 598 N N . ASN A 1 71 ? -19.724 1.643 1.969 1.00 96.62 71 ASN A N 1
ATOM 599 C CA . ASN A 1 71 ? -19.341 1.082 0.675 1.00 96.62 71 ASN A CA 1
ATOM 600 C C . ASN A 1 71 ? -18.750 2.142 -0.267 1.00 96.62 71 ASN A C 1
ATOM 602 O O . ASN A 1 71 ? -17.801 1.841 -0.991 1.00 96.62 71 ASN A O 1
ATOM 606 N N . LEU A 1 72 ? -19.270 3.372 -0.245 1.00 97.75 72 LEU A N 1
ATOM 607 C CA . LEU A 1 72 ? -18.742 4.488 -1.027 1.00 97.75 72 LEU A CA 1
ATOM 608 C C . LEU A 1 72 ? -17.335 4.864 -0.557 1.00 97.75 72 LEU A C 1
ATOM 610 O O . LEU A 1 72 ? -16.428 4.955 -1.378 1.00 97.75 72 LEU A O 1
ATOM 614 N N . ALA A 1 73 ? -17.128 4.997 0.754 1.00 97.50 73 ALA A N 1
ATOM 615 C CA . ALA A 1 73 ? -15.813 5.281 1.317 1.00 97.50 73 ALA A CA 1
ATOM 616 C C . ALA A 1 73 ? -14.801 4.163 1.014 1.00 97.50 73 ALA A C 1
ATOM 618 O O . ALA A 1 73 ? -13.644 4.453 0.706 1.00 97.50 73 ALA A O 1
ATOM 619 N N . ARG A 1 74 ? -15.228 2.890 1.048 1.00 98.06 74 ARG A N 1
ATOM 620 C CA . ARG A 1 74 ? -14.403 1.759 0.592 1.00 98.06 74 ARG A CA 1
ATOM 621 C C . ARG A 1 74 ? -13.996 1.949 -0.866 1.00 98.06 74 ARG A C 1
ATOM 623 O O . ARG A 1 74 ? -12.809 1.912 -1.171 1.00 98.06 74 ARG A O 1
ATOM 630 N N . LYS A 1 75 ? -14.981 2.158 -1.745 1.00 98.25 75 LYS A N 1
ATOM 631 C CA . LYS A 1 75 ? -14.777 2.305 -3.189 1.00 98.25 75 LYS A CA 1
ATOM 632 C C . LYS A 1 75 ? -13.805 3.444 -3.495 1.00 98.25 75 LYS A C 1
ATOM 634 O O . LYS A 1 75 ? -12.804 3.200 -4.148 1.00 98.25 75 LYS A O 1
ATOM 639 N N . GLN A 1 76 ? -14.033 4.629 -2.934 1.00 98.25 76 GLN A N 1
ATOM 640 C CA . GLN A 1 76 ? -13.168 5.795 -3.137 1.00 98.25 76 GLN A CA 1
ATOM 641 C C . GLN A 1 76 ? -11.722 5.542 -2.692 1.00 98.25 76 GLN A C 1
ATOM 643 O O . GLN A 1 76 ? -10.782 5.950 -3.369 1.00 98.25 76 GLN A O 1
ATOM 648 N N . ARG A 1 77 ? -11.520 4.848 -1.563 1.00 97.75 77 ARG A N 1
ATOM 649 C CA . ARG A 1 77 ? -10.170 4.502 -1.090 1.00 97.75 77 ARG A CA 1
ATOM 650 C C . ARG A 1 77 ? -9.470 3.505 -2.006 1.00 97.75 77 ARG A C 1
ATOM 652 O O . ARG A 1 77 ? -8.278 3.661 -2.245 1.00 97.75 77 ARG A O 1
ATOM 659 N N . ILE A 1 78 ? -10.194 2.503 -2.501 1.00 98.56 78 ILE A N 1
ATOM 660 C CA . ILE A 1 78 ? -9.649 1.532 -3.455 1.00 98.56 78 ILE A CA 1
ATOM 661 C C . ILE A 1 78 ? -9.325 2.229 -4.779 1.00 98.56 78 ILE A C 1
ATOM 663 O O . ILE A 1 78 ? -8.210 2.090 -5.262 1.00 98.56 78 ILE A O 1
ATOM 667 N N . GLU A 1 79 ? -10.239 3.037 -5.319 1.00 98.56 79 GLU A N 1
ATOM 668 C CA . GLU A 1 79 ? -10.037 3.783 -6.570 1.00 98.56 79 GLU A CA 1
ATOM 669 C C . GLU A 1 79 ? -8.809 4.697 -6.510 1.00 98.56 79 GLU A C 1
ATOM 671 O O . GLU A 1 79 ? -8.032 4.740 -7.460 1.00 98.56 79 GLU A O 1
ATOM 676 N N . ALA A 1 80 ? -8.570 5.365 -5.378 1.00 98.44 80 ALA A N 1
ATOM 677 C CA . ALA A 1 80 ? -7.364 6.168 -5.193 1.00 98.44 80 ALA A CA 1
ATOM 678 C C . ALA A 1 80 ? -6.076 5.327 -5.285 1.00 98.44 80 ALA A C 1
ATOM 680 O O . ALA A 1 80 ? -5.093 5.769 -5.876 1.00 98.44 80 ALA A O 1
ATOM 681 N N . ILE A 1 81 ? -6.068 4.114 -4.723 1.00 98.56 81 ILE A N 1
ATOM 682 C CA . ILE A 1 81 ? -4.903 3.219 -4.791 1.00 98.56 81 ILE A CA 1
ATOM 683 C C . ILE A 1 81 ? -4.745 2.633 -6.195 1.00 98.56 81 ILE A C 1
ATOM 685 O O . ILE A 1 81 ? -3.627 2.580 -6.699 1.00 98.56 81 ILE A O 1
ATOM 689 N N . VAL A 1 82 ? -5.845 2.244 -6.840 1.00 98.69 82 VAL A N 1
ATOM 690 C CA . VAL A 1 82 ? -5.842 1.757 -8.226 1.00 98.69 82 VAL A CA 1
ATOM 691 C C . VAL A 1 82 ? -5.267 2.817 -9.162 1.00 98.69 82 VAL A C 1
ATOM 693 O O . VAL A 1 82 ? -4.371 2.504 -9.938 1.00 98.69 82 VAL A O 1
ATOM 696 N N . GLY A 1 83 ? -5.670 4.083 -9.021 1.00 98.62 83 GLY A N 1
ATOM 697 C CA . GLY A 1 83 ? -5.096 5.177 -9.810 1.00 98.62 83 GLY A CA 1
ATOM 698 C C . GLY A 1 83 ? -3.581 5.328 -9.617 1.00 98.62 83 GLY A C 1
ATOM 699 O O . GLY A 1 83 ? -2.851 5.537 -10.583 1.00 98.62 83 GLY A O 1
ATOM 700 N N . LEU A 1 84 ? -3.074 5.156 -8.388 1.00 98.50 84 LEU A N 1
ATOM 701 C CA . LEU A 1 84 ? -1.626 5.148 -8.138 1.00 98.50 84 LEU A CA 1
ATOM 702 C C . LEU A 1 84 ? -0.931 3.962 -8.820 1.00 98.50 84 LEU A C 1
ATOM 704 O O . LEU A 1 84 ? 0.126 4.144 -9.417 1.00 98.50 84 LEU A O 1
ATOM 708 N N . ILE A 1 85 ? -1.523 2.766 -8.757 1.00 98.75 85 ILE A N 1
ATOM 709 C CA . ILE A 1 85 ? -1.001 1.570 -9.432 1.00 98.75 85 ILE A CA 1
ATOM 710 C C . ILE A 1 85 ? -0.940 1.792 -10.948 1.00 98.75 85 ILE A C 1
ATOM 712 O O . ILE A 1 85 ? 0.069 1.475 -11.572 1.00 98.75 85 ILE A O 1
ATOM 716 N N . GLU A 1 86 ? -1.984 2.361 -11.550 1.00 98.75 86 GLU A N 1
ATOM 717 C CA . GLU A 1 86 ? -2.040 2.631 -12.989 1.00 98.75 86 GLU A CA 1
ATOM 718 C C . GLU A 1 86 ? -0.943 3.601 -13.442 1.00 98.75 86 GLU A C 1
ATOM 720 O O . GLU A 1 86 ? -0.260 3.335 -14.439 1.00 98.75 86 GLU A O 1
ATOM 725 N N . ILE A 1 87 ? -0.729 4.685 -12.688 1.00 98.69 87 ILE A N 1
ATOM 726 C CA . ILE A 1 87 ? 0.344 5.654 -12.943 1.00 98.69 87 ILE A CA 1
ATOM 727 C C . ILE A 1 87 ? 1.709 4.967 -12.844 1.00 98.69 87 ILE A C 1
ATOM 729 O O . ILE A 1 87 ? 2.514 5.063 -13.774 1.00 98.69 87 ILE A O 1
ATOM 733 N N . THR A 1 88 ? 1.963 4.226 -11.761 1.00 98.62 88 THR A N 1
ATOM 734 C CA . THR A 1 88 ? 3.236 3.517 -11.570 1.00 98.62 88 THR A CA 1
ATOM 735 C C . THR A 1 88 ? 3.474 2.492 -12.676 1.00 98.62 88 THR A C 1
ATOM 737 O O . THR A 1 88 ? 4.558 2.456 -13.253 1.00 98.62 88 THR A O 1
ATOM 740 N N . ASN A 1 89 ? 2.456 1.723 -13.063 1.00 98.69 89 ASN A N 1
ATOM 741 C CA . ASN A 1 89 ? 2.547 0.771 -14.169 1.00 98.69 89 ASN A CA 1
ATOM 742 C C . ASN A 1 89 ? 2.838 1.461 -15.507 1.00 98.69 89 ASN A C 1
ATOM 744 O O . ASN A 1 89 ? 3.581 0.924 -16.329 1.00 98.69 89 ASN A O 1
ATOM 748 N N . SER A 1 90 ? 2.280 2.652 -15.741 1.00 98.75 90 SER A N 1
ATOM 749 C CA . SER A 1 90 ? 2.598 3.446 -16.930 1.00 98.75 90 SER A CA 1
ATOM 750 C C . SER A 1 90 ? 4.054 3.898 -16.947 1.00 98.75 90 SER A C 1
ATOM 752 O O . SER A 1 90 ? 4.728 3.740 -17.967 1.00 98.75 90 SER A O 1
ATOM 754 N N . ASN A 1 91 ? 4.567 4.370 -15.811 1.00 98.50 91 ASN A N 1
ATOM 755 C CA . ASN A 1 91 ? 5.977 4.726 -15.669 1.00 98.50 91 ASN A CA 1
ATOM 756 C C . ASN A 1 91 ? 6.882 3.507 -15.890 1.00 98.50 91 ASN A C 1
ATOM 758 O O . ASN A 1 91 ? 7.858 3.593 -16.629 1.00 98.50 91 ASN A O 1
ATOM 762 N N . THR A 1 92 ? 6.528 2.346 -15.337 1.00 98.75 92 THR A N 1
ATOM 763 C CA . THR A 1 92 ? 7.267 1.094 -15.552 1.00 98.75 92 THR A CA 1
ATOM 764 C C . THR A 1 92 ? 7.298 0.683 -17.023 1.00 98.75 92 THR A C 1
ATOM 766 O O . THR A 1 92 ? 8.340 0.245 -17.506 1.00 98.75 92 THR A O 1
ATOM 769 N N . ARG A 1 93 ? 6.201 0.851 -17.775 1.00 98.81 93 ARG A N 1
ATOM 770 C CA . ARG A 1 93 ? 6.200 0.598 -19.228 1.00 98.81 93 ARG A CA 1
ATOM 771 C C . ARG A 1 93 ? 7.162 1.525 -19.972 1.00 98.81 93 ARG A C 1
ATOM 773 O O . ARG A 1 93 ? 7.893 1.052 -20.837 1.00 98.81 93 ARG A O 1
ATOM 780 N N . ALA A 1 94 ? 7.195 2.810 -19.617 1.00 98.75 94 ALA A N 1
ATOM 781 C CA . ALA A 1 94 ? 8.136 3.763 -20.203 1.00 98.75 94 ALA A CA 1
ATOM 782 C C . ALA A 1 94 ? 9.596 3.403 -19.872 1.00 98.75 94 ALA A C 1
ATOM 784 O O . ALA A 1 94 ? 10.440 3.384 -20.765 1.00 98.75 94 ALA A O 1
ATOM 785 N N . LEU A 1 95 ? 9.881 3.030 -18.619 1.00 98.81 95 LEU A N 1
ATOM 786 C CA . LEU A 1 95 ? 11.207 2.568 -18.196 1.00 98.81 95 LEU A CA 1
ATOM 787 C C . LEU A 1 95 ? 11.647 1.307 -18.944 1.00 98.81 95 LEU A C 1
ATOM 789 O O . LEU A 1 95 ? 12.796 1.220 -19.355 1.00 98.81 95 LEU A O 1
ATOM 793 N N . ARG A 1 96 ? 10.742 0.349 -19.167 1.00 98.75 96 ARG A N 1
ATOM 794 C CA . ARG A 1 96 ? 11.030 -0.867 -19.946 1.00 98.75 96 ARG A CA 1
ATOM 795 C C . ARG A 1 96 ? 11.362 -0.547 -21.404 1.00 98.75 96 ARG A C 1
ATOM 797 O O . ARG A 1 96 ? 12.332 -1.079 -21.925 1.00 98.75 96 ARG A O 1
ATOM 804 N N . ALA A 1 97 ? 10.621 0.363 -22.035 1.00 98.75 97 ALA A N 1
ATOM 805 C CA . ALA A 1 97 ? 10.938 0.814 -23.391 1.00 98.75 97 ALA A CA 1
ATOM 806 C C . ALA A 1 97 ? 12.300 1.532 -23.467 1.00 98.75 97 ALA A C 1
ATOM 808 O O . ALA A 1 97 ? 13.049 1.349 -24.430 1.00 98.75 97 ALA A O 1
ATOM 809 N N . ASN A 1 98 ? 12.646 2.318 -22.439 1.00 98.56 98 ASN A N 1
ATOM 810 C CA . ASN A 1 98 ? 13.969 2.930 -22.345 1.00 98.56 98 ASN A CA 1
ATOM 811 C C . ASN A 1 98 ? 15.063 1.867 -22.161 1.00 98.56 98 ASN A C 1
ATOM 813 O O . ASN A 1 98 ? 16.058 1.872 -22.879 1.00 98.56 98 ASN A O 1
ATOM 817 N N . LEU A 1 99 ? 14.840 0.900 -21.266 1.00 98.69 99 LEU A N 1
ATOM 818 C CA . LEU A 1 99 ? 15.760 -0.208 -21.027 1.00 98.69 99 LEU A CA 1
ATOM 819 C C . LEU A 1 99 ? 16.069 -0.968 -22.320 1.00 98.69 99 LEU A C 1
ATOM 821 O O . LEU A 1 99 ? 17.239 -1.179 -22.624 1.00 98.69 99 LEU A O 1
ATOM 825 N N . ASP A 1 100 ? 15.046 -1.308 -23.107 1.00 98.69 100 ASP A N 1
ATOM 826 C CA . ASP A 1 100 ? 15.215 -1.984 -24.398 1.00 98.69 100 ASP A CA 1
ATOM 827 C C . ASP A 1 100 ? 16.083 -1.168 -25.370 1.00 98.69 100 ASP A C 1
ATOM 829 O O . ASP A 1 100 ? 16.839 -1.732 -26.162 1.00 98.69 100 ASP A O 1
ATOM 833 N N . THR A 1 101 ? 15.983 0.162 -25.324 1.00 98.56 101 THR A N 1
ATOM 834 C CA . THR A 1 101 ? 16.765 1.064 -26.180 1.00 98.56 101 THR A CA 1
ATOM 835 C C . THR A 1 101 ? 18.234 1.077 -25.762 1.00 98.56 101 THR A C 1
ATOM 837 O O . THR A 1 101 ? 19.109 0.826 -26.592 1.00 98.56 101 THR A O 1
ATOM 840 N N . VAL A 1 102 ? 18.513 1.280 -24.473 1.00 98.25 102 VAL A N 1
ATOM 841 C CA . VAL A 1 102 ? 19.886 1.320 -23.939 1.00 98.25 102 VAL A CA 1
ATOM 842 C C . VAL A 1 102 ? 20.558 -0.057 -24.049 1.00 98.25 102 VAL A C 1
ATOM 844 O O . VAL A 1 102 ? 21.740 -0.165 -24.373 1.00 98.25 102 VAL A O 1
ATOM 847 N N . GLN A 1 103 ? 19.803 -1.146 -23.873 1.00 98.25 103 GLN A N 1
ATOM 848 C CA . GLN A 1 103 ? 20.313 -2.504 -24.078 1.00 98.25 103 GLN A CA 1
ATOM 849 C C . GLN A 1 103 ? 20.684 -2.786 -25.537 1.00 98.25 103 GLN A C 1
ATOM 851 O O . GLN A 1 103 ? 21.679 -3.468 -25.782 1.00 98.25 103 GLN A O 1
ATOM 856 N N . LYS A 1 104 ? 19.930 -2.260 -26.513 1.00 98.38 104 LYS A N 1
ATOM 857 C CA . LYS A 1 104 ? 20.312 -2.362 -27.932 1.00 98.38 104 LYS A CA 1
ATOM 858 C C . LYS A 1 104 ? 21.621 -1.634 -28.209 1.00 98.38 104 LYS A C 1
ATOM 860 O O . LYS A 1 104 ? 22.474 -2.208 -28.877 1.00 98.38 104 LYS A O 1
ATOM 865 N N . GLN A 1 105 ? 21.798 -0.442 -27.637 1.00 97.44 105 GLN A N 1
ATOM 866 C CA . GLN A 1 105 ? 23.043 0.316 -27.750 1.00 97.44 105 GLN A CA 1
ATOM 867 C C . GLN A 1 105 ? 24.231 -0.460 -27.165 1.00 97.44 105 GLN A C 1
ATOM 869 O O . GLN A 1 105 ? 25.267 -0.569 -27.815 1.00 97.44 105 GLN A O 1
ATOM 874 N N . ALA A 1 106 ? 24.082 -1.057 -25.978 1.00 97.56 106 ALA A N 1
ATOM 875 C CA . ALA A 1 106 ? 25.114 -1.926 -25.408 1.00 97.56 106 ALA A CA 1
ATOM 876 C C . ALA A 1 106 ? 25.437 -3.112 -26.338 1.00 97.56 106 ALA A C 1
ATOM 878 O O . ALA A 1 106 ? 26.601 -3.384 -26.618 1.00 97.56 106 ALA A O 1
ATOM 879 N N . ALA A 1 107 ? 24.412 -3.768 -26.887 1.00 97.62 107 ALA A N 1
ATOM 880 C CA . ALA A 1 107 ? 24.594 -4.882 -27.814 1.00 97.62 107 ALA A CA 1
ATOM 881 C C . ALA A 1 107 ? 25.240 -4.470 -29.153 1.00 97.62 107 ALA A C 1
ATOM 883 O O . ALA A 1 107 ? 25.848 -5.313 -29.810 1.00 97.62 107 ALA A O 1
ATOM 884 N N . ASP A 1 108 ? 25.087 -3.217 -29.597 1.00 98.00 108 ASP A N 1
ATOM 885 C CA . ASP A 1 108 ? 25.779 -2.693 -30.781 1.00 98.00 108 ASP A CA 1
ATOM 886 C C . ASP A 1 108 ? 27.296 -2.599 -30.539 1.00 98.00 108 ASP A C 1
ATOM 888 O O . ASP A 1 108 ? 28.059 -3.047 -31.395 1.00 98.00 108 ASP A O 1
ATOM 892 N N . TYR A 1 109 ? 27.734 -2.121 -29.364 1.00 97.62 109 TYR A N 1
ATOM 893 C CA . TYR A 1 109 ? 29.156 -2.124 -28.977 1.00 97.62 109 TYR A CA 1
ATOM 894 C C . TYR A 1 109 ? 29.726 -3.545 -28.948 1.00 97.62 109 TYR A C 1
ATOM 896 O O . TYR A 1 109 ? 30.744 -3.820 -29.581 1.00 97.62 109 TYR A O 1
ATOM 904 N N . GLU A 1 110 ? 29.028 -4.475 -28.291 1.00 96.50 110 GLU A N 1
ATOM 905 C CA . GLU A 1 110 ? 29.470 -5.872 -28.209 1.00 96.50 110 GLU A CA 1
ATOM 906 C C . GLU A 1 110 ? 29.588 -6.519 -29.598 1.00 96.50 110 GLU A C 1
ATOM 908 O O . GLU A 1 110 ? 30.548 -7.241 -29.875 1.00 96.50 110 GLU A O 1
ATOM 913 N N . ARG A 1 111 ? 28.649 -6.224 -30.510 1.00 97.38 111 ARG A N 1
ATOM 914 C CA . ARG A 1 111 ? 28.694 -6.695 -31.906 1.00 97.38 111 ARG A CA 1
ATOM 915 C C . ARG A 1 111 ? 29.835 -6.080 -32.714 1.00 97.38 111 ARG A C 1
ATOM 917 O O . ARG A 1 111 ? 30.319 -6.729 -33.639 1.00 97.38 111 ARG A O 1
ATOM 924 N N . ALA A 1 112 ? 30.271 -4.873 -32.368 1.00 97.06 112 ALA A N 1
ATOM 925 C CA . ALA A 1 112 ? 31.465 -4.250 -32.931 1.00 97.06 112 ALA A CA 1
ATOM 926 C C . ALA A 1 112 ? 32.774 -4.817 -32.340 1.00 97.06 112 ALA A C 1
ATOM 928 O O . ALA A 1 112 ? 33.855 -4.449 -32.793 1.00 97.06 112 ALA A O 1
ATOM 929 N N . GLY A 1 113 ? 32.696 -5.729 -31.362 1.00 97.31 113 GLY A N 1
ATOM 930 C CA . GLY A 1 113 ? 33.857 -6.247 -30.635 1.00 97.31 113 GLY A CA 1
ATOM 931 C C . GLY A 1 113 ? 34.393 -5.275 -29.580 1.00 97.31 113 GLY A C 1
ATOM 932 O O . GLY A 1 113 ? 35.498 -5.466 -29.074 1.00 97.31 113 GLY A O 1
ATOM 933 N N . GLU A 1 114 ? 33.622 -4.241 -29.250 1.00 96.75 114 GLU A N 1
ATOM 934 C CA . GLU A 1 114 ? 33.951 -3.235 -28.248 1.00 96.75 114 GLU A CA 1
ATOM 935 C C . GLU A 1 114 ? 33.239 -3.537 -26.923 1.00 96.75 114 GLU A C 1
ATOM 937 O O . GLU A 1 114 ? 32.189 -4.178 -26.873 1.00 96.75 114 GLU A O 1
ATOM 942 N N . THR A 1 115 ? 33.810 -3.069 -25.814 1.00 95.50 115 THR A N 1
ATOM 943 C CA . THR A 1 115 ? 33.137 -3.137 -24.511 1.00 95.50 115 THR A CA 1
ATOM 944 C C . THR A 1 115 ? 32.221 -1.920 -24.361 1.00 95.50 115 THR A C 1
ATOM 946 O O . THR A 1 115 ? 32.709 -0.802 -24.544 1.00 95.50 115 THR A O 1
ATOM 949 N N . PRO A 1 116 ? 30.931 -2.093 -24.005 1.00 96.81 116 PRO A N 1
ATOM 950 C CA . PRO A 1 116 ? 30.036 -0.968 -23.760 1.00 96.81 116 PRO A CA 1
ATOM 951 C C . PRO A 1 116 ? 30.622 0.010 -22.727 1.00 96.81 116 PRO A C 1
ATOM 953 O O . PRO A 1 116 ? 31.165 -0.439 -21.711 1.00 96.81 116 PRO A O 1
ATOM 956 N N . PRO A 1 117 ? 30.497 1.333 -22.934 1.00 97.50 117 PRO A N 1
ATOM 957 C CA . PRO A 1 117 ? 30.940 2.319 -21.955 1.00 97.50 117 PRO A CA 1
ATOM 958 C C . PRO A 1 117 ? 30.276 2.114 -20.588 1.00 97.50 117 PRO A C 1
ATOM 960 O O . PRO A 1 117 ? 29.106 1.736 -20.510 1.00 97.50 117 PRO A O 1
ATOM 963 N N . ALA A 1 118 ? 30.999 2.430 -19.508 1.00 97.56 118 ALA A N 1
ATOM 964 C CA . ALA A 1 118 ? 30.488 2.291 -18.140 1.00 97.56 118 ALA A CA 1
ATOM 965 C C . ALA A 1 118 ? 29.163 3.043 -17.926 1.00 97.56 118 ALA A C 1
ATOM 967 O O . ALA A 1 118 ? 28.254 2.506 -17.308 1.00 97.56 118 ALA A O 1
ATOM 968 N N . GLU A 1 119 ? 29.017 4.228 -18.525 1.00 97.19 119 GLU A N 1
ATOM 969 C CA . GLU A 1 119 ? 27.790 5.031 -18.468 1.00 97.19 119 GLU A CA 1
ATOM 970 C C . GLU A 1 119 ? 26.557 4.274 -18.995 1.00 97.19 119 GLU A C 1
ATOM 972 O O . GLU A 1 119 ? 25.504 4.299 -18.363 1.00 97.19 119 GLU A O 1
ATOM 977 N N . VAL A 1 120 ? 26.702 3.517 -20.090 1.00 97.75 120 VAL A N 1
ATOM 978 C CA . VAL A 1 120 ? 25.616 2.701 -20.667 1.00 97.75 120 VAL A CA 1
ATOM 979 C C . VAL A 1 120 ? 25.235 1.561 -19.717 1.00 97.75 120 VAL A C 1
ATOM 981 O O . VAL A 1 120 ? 24.055 1.261 -19.525 1.00 97.75 120 VAL A O 1
ATOM 984 N N . LEU A 1 121 ? 26.226 0.918 -19.094 1.00 97.94 121 LEU A N 1
ATOM 985 C CA . LEU A 1 121 ? 25.995 -0.168 -18.136 1.00 97.94 121 LEU A CA 1
ATOM 986 C C . LEU A 1 121 ? 25.342 0.341 -16.840 1.00 97.94 121 LEU A C 1
ATOM 988 O O . LEU A 1 121 ? 24.422 -0.300 -16.321 1.00 97.94 121 LEU A O 1
ATOM 992 N N . ASP A 1 122 ? 25.776 1.500 -16.349 1.00 98.38 122 ASP A N 1
ATOM 993 C CA . ASP A 1 122 ? 25.229 2.155 -15.161 1.00 98.38 122 ASP A CA 1
ATOM 994 C C . ASP A 1 122 ? 23.793 2.639 -15.393 1.00 98.38 122 ASP A C 1
ATOM 996 O O . ASP A 1 122 ? 22.932 2.493 -14.515 1.00 98.38 122 ASP A O 1
ATOM 1000 N N . GLU A 1 123 ? 23.490 3.149 -16.589 1.00 98.25 123 GLU A N 1
ATOM 1001 C CA . GLU A 1 123 ? 22.131 3.514 -16.981 1.00 98.25 123 GLU A CA 1
ATOM 1002 C C . GLU A 1 123 ? 21.212 2.281 -16.996 1.00 98.25 123 GLU A C 1
ATOM 1004 O O . GLU A 1 123 ? 20.147 2.296 -16.370 1.00 98.25 123 GLU A O 1
ATOM 1009 N N . ILE A 1 124 ? 21.647 1.168 -17.602 1.00 98.50 124 ILE A N 1
ATOM 1010 C CA . ILE A 1 124 ? 20.911 -0.110 -17.580 1.00 98.50 124 ILE A CA 1
ATOM 1011 C C . ILE A 1 124 ? 20.629 -0.555 -16.141 1.00 98.50 124 ILE A C 1
ATOM 1013 O O . ILE A 1 124 ? 19.503 -0.951 -15.818 1.00 98.50 124 ILE A O 1
ATOM 1017 N N . ALA A 1 125 ? 21.640 -0.514 -15.270 1.00 98.56 125 ALA A N 1
ATOM 1018 C CA . ALA A 1 125 ? 21.498 -0.915 -13.874 1.00 98.56 125 ALA A CA 1
ATOM 1019 C C . ALA A 1 125 ? 20.508 -0.012 -13.119 1.00 98.56 125 ALA A C 1
ATOM 1021 O O . ALA A 1 125 ? 19.674 -0.503 -12.352 1.00 98.56 125 ALA A O 1
ATOM 1022 N N . THR A 1 126 ? 20.559 1.295 -13.377 1.00 98.75 126 THR A N 1
ATOM 1023 C CA . THR A 1 126 ? 19.670 2.290 -12.771 1.00 98.75 126 THR A CA 1
ATOM 1024 C C . THR A 1 126 ? 18.221 2.076 -13.197 1.00 98.75 126 THR A C 1
ATOM 1026 O O . THR A 1 126 ? 17.341 1.988 -12.338 1.00 98.75 126 THR A O 1
ATOM 1029 N N . ILE A 1 127 ? 17.964 1.912 -14.498 1.00 98.62 127 ILE A N 1
ATOM 1030 C CA . ILE A 1 127 ? 16.610 1.677 -15.018 1.00 98.62 127 ILE A CA 1
ATOM 1031 C C . ILE A 1 127 ? 16.040 0.369 -14.455 1.00 98.62 127 ILE A C 1
ATOM 1033 O O . ILE A 1 127 ? 14.893 0.334 -14.011 1.00 98.62 127 ILE A O 1
ATOM 1037 N N . LYS A 1 128 ? 16.843 -0.704 -14.402 1.00 98.75 128 LYS A N 1
ATOM 1038 C CA . LYS A 1 128 ? 16.424 -1.984 -13.807 1.00 98.75 128 LYS A CA 1
ATOM 1039 C C . LYS A 1 128 ? 16.033 -1.844 -12.338 1.00 98.75 128 LYS A C 1
ATOM 1041 O O . LYS A 1 128 ? 15.026 -2.421 -11.932 1.00 98.75 128 LYS A O 1
ATOM 1046 N N . ARG A 1 129 ? 16.792 -1.073 -11.552 1.00 98.81 129 ARG A N 1
ATOM 1047 C CA . ARG A 1 129 ? 16.453 -0.801 -10.148 1.00 98.81 129 ARG A CA 1
ATOM 1048 C C . ARG A 1 129 ? 15.126 -0.054 -10.034 1.00 98.81 129 ARG A C 1
ATOM 1050 O O . ARG A 1 129 ? 14.266 -0.486 -9.283 1.00 98.81 129 ARG A O 1
ATOM 1057 N N . GLN A 1 130 ? 14.922 0.994 -10.831 1.00 98.75 130 GLN A N 1
ATOM 1058 C CA . GLN A 1 130 ? 13.669 1.757 -10.820 1.00 98.75 130 GLN A CA 1
ATOM 1059 C C . GLN A 1 130 ? 12.451 0.902 -11.208 1.00 98.75 130 GLN A C 1
ATOM 1061 O O . GLN A 1 130 ? 11.382 1.051 -10.620 1.00 98.75 130 GLN A O 1
ATOM 1066 N N . ILE A 1 131 ? 12.604 -0.014 -12.172 1.00 98.81 131 ILE A N 1
ATOM 1067 C CA . ILE A 1 131 ? 11.556 -0.986 -12.524 1.00 98.81 131 ILE A CA 1
ATOM 1068 C C . ILE A 1 131 ? 11.229 -1.875 -11.318 1.00 98.81 131 ILE A C 1
ATOM 1070 O O . ILE A 1 131 ? 10.056 -2.020 -10.983 1.00 98.81 131 ILE A O 1
ATOM 1074 N N . ALA A 1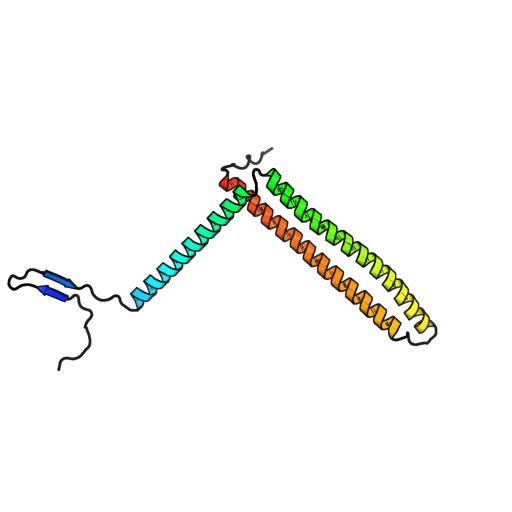 132 ? 12.247 -2.429 -10.654 1.00 98.75 132 ALA A N 1
ATOM 1075 C CA . ALA A 1 132 ? 12.057 -3.291 -9.489 1.00 98.75 132 ALA A CA 1
ATOM 1076 C C . ALA A 1 132 ? 11.382 -2.549 -8.320 1.00 98.75 132 ALA A C 1
ATOM 1078 O O . ALA A 1 132 ? 10.433 -3.066 -7.733 1.00 98.75 132 ALA A O 1
ATOM 1079 N N . ASP A 1 133 ? 11.807 -1.316 -8.036 1.00 98.81 133 ASP A N 1
ATOM 1080 C CA . ASP A 1 133 ? 11.220 -0.477 -6.986 1.00 98.81 133 ASP A CA 1
ATOM 1081 C C . ASP A 1 133 ? 9.736 -0.176 -7.276 1.00 98.81 133 ASP A C 1
ATOM 1083 O O . ASP A 1 133 ? 8.883 -0.246 -6.385 1.00 98.81 133 ASP A O 1
ATOM 1087 N N . ASN A 1 134 ? 9.398 0.113 -8.539 1.00 98.75 134 ASN A N 1
ATOM 1088 C CA . ASN A 1 134 ? 8.012 0.318 -8.958 1.00 98.75 134 ASN A CA 1
ATOM 1089 C C . ASN A 1 134 ? 7.165 -0.953 -8.801 1.00 98.75 134 ASN A C 1
ATOM 1091 O O . ASN A 1 134 ? 6.011 -0.871 -8.380 1.00 98.75 134 ASN A O 1
ATOM 1095 N N . GLU A 1 135 ? 7.711 -2.120 -9.139 1.00 98.56 135 GLU A N 1
ATOM 1096 C CA . GLU A 1 135 ? 7.020 -3.406 -9.000 1.00 98.56 135 GLU A CA 1
ATOM 1097 C C . GLU A 1 135 ? 6.770 -3.765 -7.533 1.00 98.56 135 GLU A C 1
ATOM 1099 O O . GLU A 1 135 ? 5.660 -4.171 -7.180 1.00 98.56 135 GLU A O 1
ATOM 1104 N N . GLU A 1 136 ? 7.750 -3.542 -6.653 1.00 98.75 136 GLU A N 1
ATOM 1105 C CA . GLU A 1 136 ? 7.567 -3.715 -5.210 1.00 98.75 136 GLU A CA 1
ATOM 1106 C C . GLU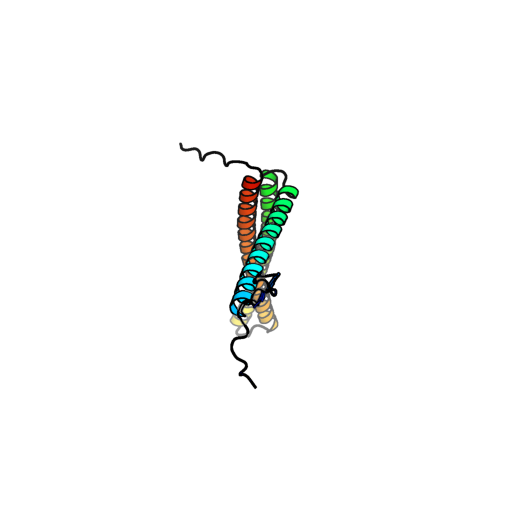 A 1 136 ? 6.495 -2.759 -4.668 1.00 98.75 136 GLU A C 1
ATOM 1108 O O . GLU A 1 136 ? 5.620 -3.161 -3.890 1.00 98.75 136 GLU A O 1
ATOM 1113 N N . PHE A 1 137 ? 6.521 -1.498 -5.107 1.00 98.69 137 PHE A N 1
ATOM 1114 C CA . PHE A 1 137 ? 5.507 -0.518 -4.737 1.00 98.69 137 PHE A CA 1
ATOM 1115 C C . PHE A 1 137 ? 4.103 -0.973 -5.151 1.00 98.69 137 PHE A C 1
ATOM 1117 O O . PHE A 1 137 ? 3.187 -0.928 -4.325 1.00 98.69 137 PHE A O 1
ATOM 1124 N N . VAL A 1 138 ? 3.928 -1.447 -6.389 1.00 98.75 138 VAL A N 1
ATOM 1125 C CA . VAL A 1 138 ? 2.642 -1.963 -6.885 1.00 98.75 138 VAL A CA 1
ATOM 1126 C C . VAL A 1 138 ? 2.184 -3.160 -6.055 1.00 98.75 138 VAL A C 1
ATOM 1128 O O . VAL A 1 138 ? 1.075 -3.129 -5.522 1.00 98.75 138 VAL A O 1
ATOM 1131 N N . ALA A 1 139 ? 3.051 -4.148 -5.823 1.00 98.69 139 ALA A N 1
ATOM 1132 C CA . ALA A 1 139 ? 2.714 -5.325 -5.021 1.00 98.69 139 ALA A CA 1
ATOM 1133 C C . ALA A 1 139 ? 2.304 -4.962 -3.580 1.00 98.69 139 ALA A C 1
ATOM 1135 O O . ALA A 1 139 ? 1.421 -5.584 -2.981 1.00 98.69 139 ALA A O 1
ATOM 1136 N N . LYS A 1 140 ? 2.923 -3.933 -2.990 1.00 98.75 140 LYS A N 1
ATOM 1137 C CA . LYS A 1 140 ? 2.518 -3.407 -1.680 1.00 98.75 140 LYS A CA 1
ATOM 1138 C C . LYS A 1 140 ? 1.142 -2.741 -1.736 1.00 98.75 140 LYS A C 1
ATOM 1140 O O . LYS A 1 140 ? 0.340 -2.936 -0.826 1.00 98.75 140 LYS A O 1
ATOM 1145 N N . LYS A 1 141 ? 0.853 -1.976 -2.790 1.00 98.50 141 LYS A N 1
ATOM 1146 C CA . LYS A 1 141 ? -0.440 -1.302 -2.976 1.00 98.50 141 LYS A CA 1
ATOM 1147 C C . LYS A 1 141 ? -1.583 -2.288 -3.205 1.00 98.50 141 LYS A C 1
ATOM 1149 O O . LYS A 1 141 ? -2.664 -2.079 -2.667 1.00 98.50 141 LYS A O 1
ATOM 1154 N N . GLU A 1 142 ? -1.337 -3.386 -3.907 1.00 98.38 142 GLU A N 1
ATOM 1155 C CA . GLU A 1 142 ? -2.308 -4.478 -4.051 1.00 98.38 142 GLU A CA 1
ATOM 1156 C C . GLU A 1 142 ? -2.648 -5.107 -2.690 1.00 98.38 142 GLU A C 1
ATOM 1158 O O . GLU A 1 142 ? -3.818 -5.267 -2.348 1.00 98.38 142 GLU A O 1
ATOM 1163 N N . LYS A 1 143 ? -1.643 -5.343 -1.836 1.00 98.56 143 LYS A N 1
ATOM 1164 C CA . LYS A 1 143 ? -1.878 -5.800 -0.452 1.00 98.56 143 LYS A CA 1
ATOM 1165 C C . LYS A 1 143 ? -2.645 -4.775 0.389 1.00 98.56 143 LYS A C 1
ATOM 1167 O O . LYS A 1 143 ? -3.453 -5.162 1.237 1.00 98.56 143 LYS A O 1
ATOM 1172 N N . ASP A 1 144 ? -2.405 -3.480 0.176 1.00 98.19 144 ASP A N 1
ATOM 1173 C CA . ASP A 1 144 ? -3.161 -2.411 0.840 1.00 98.19 144 ASP A CA 1
ATOM 1174 C C . ASP A 1 144 ? -4.650 -2.457 0.437 1.00 98.19 144 ASP A C 1
ATOM 1176 O O . ASP A 1 144 ? -5.514 -2.269 1.299 1.00 98.19 144 ASP A O 1
ATOM 1180 N N . ILE A 1 145 ? -4.963 -2.751 -0.835 1.00 98.50 145 ILE A N 1
ATOM 1181 C CA . ILE A 1 145 ? -6.345 -2.943 -1.314 1.00 98.50 145 ILE A CA 1
ATOM 1182 C C . ILE A 1 145 ? -7.006 -4.101 -0.560 1.00 98.50 145 ILE A C 1
ATOM 1184 O O . ILE A 1 145 ? -8.051 -3.891 0.060 1.00 98.50 145 ILE A O 1
ATOM 1188 N N . ASP A 1 146 ? -6.372 -5.275 -0.506 1.00 98.06 146 ASP A N 1
ATOM 1189 C CA . ASP A 1 146 ? -6.905 -6.442 0.216 1.00 98.06 146 ASP A CA 1
ATOM 1190 C C . ASP A 1 146 ? -7.167 -6.141 1.701 1.00 98.06 146 ASP A C 1
ATOM 1192 O O . ASP A 1 146 ? -8.162 -6.577 2.295 1.00 98.06 146 ASP A O 1
ATOM 1196 N N . ALA A 1 147 ? -6.259 -5.396 2.337 1.00 98.12 147 ALA A N 1
ATOM 1197 C CA . ALA A 1 147 ? -6.397 -4.996 3.732 1.00 98.12 147 ALA A CA 1
ATOM 1198 C C . ALA A 1 147 ? -7.578 -4.031 3.933 1.00 98.12 147 ALA A C 1
ATOM 1200 O O . ALA A 1 147 ? -8.324 -4.156 4.912 1.00 98.12 147 ALA A O 1
ATOM 1201 N N . ILE A 1 148 ? -7.776 -3.091 3.004 1.00 97.94 148 ILE A N 1
ATOM 1202 C CA . ILE A 1 148 ? -8.923 -2.178 2.996 1.00 97.94 148 ILE A CA 1
ATOM 1203 C C . ILE A 1 148 ? -10.219 -2.964 2.818 1.00 97.94 148 ILE A C 1
ATOM 1205 O O . ILE A 1 148 ? -11.153 -2.751 3.592 1.00 97.94 148 ILE A O 1
ATOM 1209 N N . GLU A 1 149 ? -10.285 -3.901 1.876 1.00 97.88 149 GLU A N 1
ATOM 1210 C CA . GLU A 1 149 ? -11.478 -4.722 1.664 1.00 97.88 149 GLU A CA 1
ATOM 1211 C C . GLU A 1 149 ? -11.881 -5.481 2.928 1.00 97.88 149 GLU A C 1
ATOM 1213 O O . GLU A 1 149 ? -13.024 -5.368 3.385 1.00 97.88 149 GLU A O 1
ATOM 1218 N N . LYS A 1 150 ? -10.927 -6.182 3.552 1.00 98.25 150 LYS A N 1
ATOM 1219 C CA . LYS A 1 150 ? -11.155 -6.936 4.794 1.00 98.25 150 LYS A CA 1
ATOM 1220 C C . LYS A 1 150 ? -11.625 -6.033 5.929 1.00 98.25 150 LYS A C 1
ATOM 1222 O O . LYS A 1 150 ? -12.581 -6.369 6.631 1.00 98.25 150 LYS A O 1
ATOM 1227 N N . ARG A 1 151 ? -10.985 -4.872 6.100 1.00 97.19 151 ARG A N 1
ATOM 1228 C CA . ARG A 1 151 ? -11.359 -3.904 7.135 1.00 97.19 151 ARG A CA 1
ATOM 1229 C C . ARG A 1 151 ? -12.778 -3.382 6.923 1.00 97.19 151 ARG A C 1
ATOM 1231 O O . ARG A 1 151 ? -13.578 -3.429 7.850 1.00 97.19 151 ARG A O 1
ATOM 1238 N N . PHE A 1 152 ? -13.108 -2.921 5.719 1.00 97.62 152 PHE A N 1
ATOM 1239 C CA . PHE A 1 152 ? -14.434 -2.371 5.436 1.00 97.62 152 PHE A CA 1
ATOM 1240 C C . PHE A 1 152 ? -15.535 -3.436 5.489 1.00 97.62 152 PHE A C 1
ATOM 1242 O O . PHE A 1 152 ? -16.660 -3.124 5.873 1.00 97.62 152 PHE A O 1
ATOM 1249 N N . ALA A 1 153 ? -15.232 -4.694 5.158 1.00 97.25 153 ALA A N 1
ATOM 1250 C CA . ALA A 1 153 ? -16.160 -5.804 5.360 1.00 97.25 153 ALA A CA 1
ATOM 1251 C C . ALA A 1 153 ? -16.459 -6.035 6.854 1.00 97.25 153 ALA A C 1
ATOM 1253 O O . ALA A 1 153 ? -17.621 -6.212 7.231 1.00 97.25 153 ALA A O 1
ATOM 1254 N N . ALA A 1 154 ? -15.433 -5.982 7.711 1.00 96.75 154 ALA A N 1
ATOM 1255 C CA . ALA A 1 154 ? -15.601 -6.075 9.160 1.00 96.75 154 ALA A CA 1
ATOM 1256 C C . ALA A 1 154 ? -16.383 -4.877 9.726 1.00 96.75 154 ALA A C 1
ATOM 1258 O O . ALA A 1 154 ? -17.312 -5.074 10.510 1.00 96.75 154 ALA A O 1
ATOM 1259 N N . ASP A 1 155 ? -16.065 -3.660 9.279 1.00 96.31 155 ASP A N 1
ATOM 1260 C CA . ASP A 1 155 ? -16.764 -2.432 9.667 1.00 96.31 155 ASP A CA 1
ATOM 1261 C C . ASP A 1 155 ? -18.247 -2.488 9.254 1.00 96.31 155 ASP A C 1
ATOM 1263 O O . ASP A 1 155 ? -19.123 -2.195 10.064 1.00 96.31 155 ASP A O 1
ATOM 1267 N N . LEU A 1 156 ? -18.563 -2.952 8.039 1.00 96.62 156 LEU A N 1
ATOM 1268 C CA . LEU A 1 156 ? -19.945 -3.116 7.574 1.00 96.62 156 LEU A CA 1
ATOM 1269 C C . LEU A 1 156 ? -20.717 -4.143 8.412 1.00 96.62 156 LEU A C 1
ATOM 1271 O O . LEU A 1 156 ? -21.862 -3.900 8.800 1.00 96.62 156 LEU A O 1
ATOM 1275 N N . LYS A 1 157 ? -20.093 -5.287 8.718 1.00 96.00 157 LYS A N 1
ATOM 1276 C CA . LYS A 1 157 ? -20.688 -6.299 9.599 1.00 96.00 157 LYS A CA 1
ATOM 1277 C C . LYS A 1 157 ? -20.971 -5.708 10.981 1.00 96.00 157 LYS A C 1
ATOM 1279 O O . LYS A 1 157 ? -22.089 -5.834 11.478 1.00 96.00 157 LYS A O 1
ATOM 1284 N N . ARG A 1 158 ? -19.992 -5.017 11.570 1.00 95.31 158 ARG A N 1
ATOM 1285 C CA . ARG A 1 158 ? -20.131 -4.395 12.889 1.00 95.31 158 ARG A CA 1
ATOM 1286 C C . ARG A 1 158 ? -21.204 -3.309 12.898 1.00 95.31 158 ARG A C 1
ATOM 1288 O O . ARG A 1 158 ? -21.994 -3.234 13.832 1.00 95.31 158 ARG A O 1
ATOM 1295 N N . PHE A 1 159 ? -21.278 -2.505 11.843 1.00 95.75 159 PHE A N 1
ATOM 1296 C CA . PHE A 1 159 ? -22.293 -1.469 11.693 1.00 95.75 159 PHE A CA 1
ATOM 1297 C C . PHE A 1 159 ? -23.712 -2.054 11.704 1.00 95.75 159 PHE A C 1
ATOM 1299 O O . PHE A 1 159 ? -24.583 -1.538 12.405 1.00 95.75 159 PHE A O 1
ATOM 1306 N N . ARG A 1 160 ? -23.937 -3.168 10.991 1.00 94.50 160 ARG A N 1
ATOM 1307 C CA . ARG A 1 160 ? -25.225 -3.887 10.989 1.00 94.50 160 ARG A CA 1
ATOM 1308 C C . ARG A 1 160 ? -25.608 -4.396 12.374 1.00 94.50 160 ARG A C 1
ATOM 1310 O O . ARG A 1 160 ? -26.745 -4.193 12.796 1.00 94.50 160 ARG A O 1
ATOM 1317 N N . GLU A 1 161 ? -24.654 -4.998 13.087 1.00 93.12 161 GLU A N 1
ATOM 1318 C CA . GLU A 1 161 ? -24.845 -5.455 14.470 1.00 93.12 161 GLU A CA 1
ATOM 1319 C C . GLU A 1 161 ? -25.259 -4.295 15.389 1.00 93.12 161 GLU A C 1
ATOM 1321 O O . GLU A 1 161 ? -26.236 -4.410 16.126 1.00 93.12 161 GLU A O 1
ATOM 1326 N N . LEU A 1 162 ? -24.560 -3.157 15.309 1.00 91.75 162 LEU A N 1
ATOM 1327 C CA . LEU A 1 162 ? -24.813 -1.985 16.153 1.00 91.75 162 LEU A CA 1
ATOM 1328 C C . LEU A 1 162 ? -26.138 -1.279 15.838 1.00 91.75 162 LEU A C 1
ATOM 1330 O O . LEU A 1 162 ? -26.785 -0.761 16.745 1.00 91.75 162 LEU A O 1
ATOM 1334 N N . LYS A 1 163 ? -26.558 -1.249 14.569 1.00 90.12 163 LYS A N 1
ATOM 1335 C CA . LYS A 1 163 ? -27.844 -0.664 14.153 1.00 90.12 163 LYS A CA 1
ATOM 1336 C C . LYS A 1 163 ? -29.034 -1.603 14.377 1.00 90.12 163 LYS A C 1
ATOM 1338 O O . LYS A 1 163 ? -30.163 -1.209 14.099 1.00 90.12 163 LYS A O 1
ATOM 1343 N N . GLY A 1 164 ? -28.803 -2.835 14.840 1.00 83.06 164 GLY A N 1
ATOM 1344 C CA . GLY A 1 164 ? -29.857 -3.842 14.983 1.00 83.06 164 GLY A CA 1
ATOM 1345 C C . GLY A 1 164 ? -30.472 -4.271 13.645 1.00 83.06 164 GLY A C 1
ATOM 1346 O O . GLY A 1 164 ? -31.577 -4.812 13.619 1.00 83.06 164 GLY A O 1
ATOM 1347 N N . ILE A 1 165 ? -29.773 -4.033 12.528 1.00 67.06 165 ILE A N 1
ATOM 1348 C CA . ILE A 1 165 ? -30.218 -4.434 11.192 1.00 67.06 165 ILE A CA 1
ATOM 1349 C C . ILE A 1 165 ? -29.952 -5.935 11.074 1.00 67.06 165 ILE A C 1
ATOM 1351 O O . ILE A 1 165 ? -28.818 -6.367 10.857 1.00 67.06 165 ILE A O 1
ATOM 1355 N N . LYS A 1 166 ? -30.996 -6.755 11.235 1.00 54.22 166 LYS A N 1
ATOM 1356 C CA . LYS A 1 166 ? -30.917 -8.174 10.868 1.00 54.22 166 LYS A CA 1
ATOM 1357 C C . LYS A 1 166 ? -30.672 -8.265 9.362 1.00 54.22 166 LYS A C 1
ATOM 1359 O O . LYS A 1 166 ? -31.397 -7.648 8.585 1.00 54.22 166 LYS A O 1
ATOM 1364 N N . ALA A 1 167 ? -29.651 -9.027 8.967 1.00 51.59 167 ALA A N 1
ATOM 1365 C CA . ALA A 1 167 ? -29.405 -9.340 7.563 1.00 51.59 167 ALA A CA 1
ATOM 1366 C C . ALA A 1 167 ? -30.706 -9.866 6.922 1.00 51.59 167 ALA A C 1
ATOM 1368 O O . ALA A 1 167 ? -31.403 -10.653 7.574 1.00 51.59 167 ALA A O 1
ATOM 1369 N N . PRO A 1 168 ? -31.057 -9.443 5.691 1.00 50.38 168 PRO A N 1
ATOM 1370 C CA . PRO A 1 168 ? -32.193 -10.034 5.000 1.00 50.38 168 PRO A CA 1
ATOM 1371 C C . PRO A 1 168 ? -31.982 -11.554 4.933 1.00 50.38 168 PRO A C 1
ATOM 1373 O O . PRO A 1 168 ? -30.843 -11.988 4.718 1.00 50.38 168 PRO A O 1
ATOM 1376 N N . PRO A 1 169 ? -33.028 -12.368 5.170 1.00 44.66 169 PRO A N 1
ATOM 1377 C CA . PRO A 1 169 ? -32.902 -13.814 5.072 1.00 44.66 169 PRO A CA 1
ATOM 1378 C C . PRO A 1 169 ? -32.334 -14.156 3.695 1.00 44.66 169 PRO A C 1
ATOM 1380 O O . PRO A 1 169 ? -32.784 -13.615 2.683 1.00 44.66 169 PRO A O 1
ATOM 1383 N N . ALA A 1 170 ? -31.309 -15.009 3.667 1.00 48.31 170 ALA A N 1
ATOM 1384 C CA . ALA A 1 170 ? -30.765 -15.528 2.423 1.00 48.31 170 ALA A CA 1
ATOM 1385 C C . ALA A 1 170 ? -31.916 -16.198 1.662 1.00 48.31 170 ALA A C 1
ATOM 1387 O O . ALA A 1 170 ? -32.440 -17.218 2.110 1.00 48.31 170 ALA A O 1
ATOM 1388 N N . ASN A 1 171 ? -32.357 -15.578 0.564 1.00 40.53 171 ASN A N 1
ATOM 1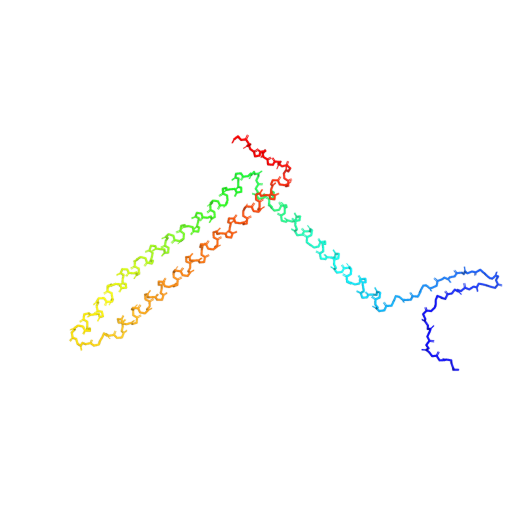389 C CA . ASN A 1 171 ? -33.426 -16.112 -0.267 1.00 40.53 171 ASN A CA 1
ATOM 1390 C C . ASN A 1 171 ? -33.007 -17.497 -0.757 1.00 40.53 171 ASN A C 1
ATOM 1392 O O . ASN A 1 171 ? -32.114 -17.629 -1.589 1.00 40.53 171 ASN A O 1
ATOM 1396 N N . SER A 1 172 ? -33.664 -18.519 -0.220 1.00 43.44 172 SER A N 1
ATOM 1397 C CA . SER A 1 172 ? -33.686 -19.854 -0.794 1.00 43.44 172 SER A CA 1
ATOM 1398 C C . SER A 1 172 ? -34.679 -19.826 -1.955 1.00 43.44 172 SER A C 1
ATOM 1400 O O . SER A 1 172 ? -35.886 -19.732 -1.729 1.00 43.44 172 SER A O 1
ATOM 1402 N N . LYS A 1 173 ? -34.174 -19.861 -3.186 1.00 37.53 173 LYS A N 1
ATOM 1403 C CA . LYS A 1 173 ? -34.885 -20.383 -4.354 1.00 37.53 173 LYS A CA 1
ATOM 1404 C C . LYS A 1 173 ? -33.898 -21.124 -5.233 1.00 37.53 173 LYS A C 1
ATOM 1406 O O . LYS A 1 173 ? -32.780 -20.592 -5.402 1.00 37.53 173 LYS A O 1
#